Protein AF-A0A4D4LKE8-F1 (afdb_monomer_lite)

Sequence (162 aa):
MSEPASVPRGAAPGSRGTASPRAVVIGAGLAGMLAAAALHRHAEVTVVDRDVLPAEPAPRKGLPQARHAHLLWSGGARAMEDLLPGVTAAWLAAGARRIPLPTGLVSLSAQGWLRRWPEMEFMISCTRDLLDSVIREQVAKKEGSPSWRAPNCSVWRAGPCG

InterPro domains:
  IPR036188 FAD/NAD(P)-binding domain superfamily [G3DSA:3.50.50.60] (15-151)
  IPR036188 FAD/NAD(P)-binding domain superfamily [SSF51905] (20-143)

Secondary structure (DSSP, 8-state):
--PPPPPPPPPP------PPPEEEEE--SHHHHHHHHHHTTTSEEEEEESSPPPSSS---TT-TTTTSEEEEEHHHHHHHHHHSTTHHHHHHHTT-EEEEETTT---EETTEEPPP-S--EEEEEEEHHHHHHHHHHHHHHTT--SS---SSEEEEE-----

Radius of gyration: 24.7 Å; chains: 1; bounding box: 57×35×94 Å

Foldseek 3Di:
DDDDDDDPDPDDPPPPPPDQAAEEFEDLFPVSLLVCLVCLVRFQY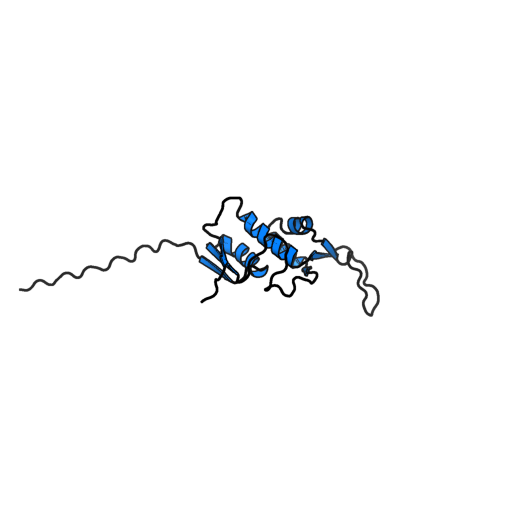EYEYQWDQDLALDDTPVCPQQPDWDKAWQVNVVVVCVSQPCLVVLLVVLPKDKQFPPQRPFDADPVGTDDDDPGDIIITIDGSSSSSNSSVVSSVVVVDDDPDDDPRYHYDYDDDPD

Structure (mmCIF, N/CA/C/O backbone):
data_AF-A0A4D4LKE8-F1
#
_entry.id   AF-A0A4D4LKE8-F1
#
loop_
_atom_site.group_PDB
_atom_site.id
_atom_site.type_symbol
_atom_site.label_atom_id
_atom_site.label_alt_id
_atom_site.label_comp_id
_atom_site.label_asym_id
_atom_site.label_entity_id
_atom_site.label_seq_id
_atom_site.pdbx_PDB_ins_code
_atom_site.Cartn_x
_atom_site.Cartn_y
_atom_site.Cartn_z
_atom_site.occupancy
_atom_site.B_iso_or_equiv
_atom_site.auth_seq_id
_atom_site.auth_comp_id
_atom_site.auth_asym_id
_atom_site.auth_atom_id
_atom_site.pdbx_PDB_model_num
ATOM 1 N N . MET A 1 1 ? -27.818 19.490 73.483 1.00 40.53 1 MET A N 1
ATOM 2 C CA . MET A 1 1 ? -27.108 18.302 72.967 1.00 40.53 1 MET A CA 1
ATOM 3 C C . MET A 1 1 ? -27.604 18.090 71.552 1.00 40.53 1 MET A C 1
ATOM 5 O O . MET A 1 1 ? -28.743 17.683 71.394 1.00 40.53 1 MET A O 1
ATOM 9 N N . SER A 1 2 ? -26.816 18.496 70.558 1.00 40.72 2 SER A N 1
ATOM 10 C CA . SER A 1 2 ? -27.189 18.439 69.140 1.00 40.72 2 SER A CA 1
ATOM 11 C C . SER A 1 2 ? -26.347 17.363 68.459 1.00 40.72 2 SER A C 1
ATOM 13 O O . SER A 1 2 ? -25.121 17.404 68.552 1.00 40.72 2 SER A O 1
ATOM 15 N N . GLU A 1 3 ? -27.007 16.392 67.831 1.00 38.50 3 GLU A N 1
ATOM 16 C CA . GLU A 1 3 ? -26.392 15.352 66.997 1.00 38.50 3 GLU A CA 1
ATOM 17 C C . GLU A 1 3 ? -25.674 15.972 65.786 1.00 38.50 3 GLU A C 1
ATOM 19 O O . GLU A 1 3 ? -26.243 16.854 65.135 1.00 38.50 3 GLU A O 1
ATOM 24 N N . PRO A 1 4 ? -24.453 15.532 65.428 1.00 42.56 4 PRO A N 1
ATOM 25 C CA . PRO A 1 4 ? -23.850 15.930 64.169 1.00 42.56 4 PRO A CA 1
ATOM 26 C C . PRO A 1 4 ? -24.391 15.062 63.025 1.00 42.56 4 PRO A C 1
ATOM 28 O O . PRO A 1 4 ? -24.342 13.833 63.069 1.00 42.56 4 PRO A O 1
ATOM 31 N N . ALA A 1 5 ? -24.877 15.724 61.974 1.00 47.88 5 ALA A N 1
ATOM 32 C CA . ALA A 1 5 ? -25.305 15.097 60.732 1.00 47.88 5 ALA A CA 1
ATOM 33 C C . ALA A 1 5 ? -24.154 14.303 60.085 1.00 47.88 5 ALA A C 1
ATOM 35 O O . ALA A 1 5 ? -23.058 14.824 59.862 1.00 47.88 5 ALA A O 1
ATOM 36 N N . SER A 1 6 ? -24.410 13.035 59.763 1.00 45.50 6 SER A N 1
ATOM 37 C CA . SER A 1 6 ? -23.461 12.160 59.080 1.00 45.50 6 SER A CA 1
ATOM 38 C C . SER A 1 6 ? -23.261 12.595 57.626 1.00 45.50 6 SER A C 1
ATOM 40 O O . SER A 1 6 ? -24.199 12.577 56.830 1.00 45.50 6 SER A O 1
ATOM 42 N N . VAL A 1 7 ? -22.024 12.937 57.267 1.00 49.47 7 VAL A N 1
ATOM 43 C CA . VAL A 1 7 ? -21.610 13.194 55.881 1.00 49.47 7 VAL A CA 1
ATOM 44 C C . VAL A 1 7 ? -21.683 11.884 55.079 1.00 49.47 7 VAL A C 1
ATOM 46 O O . VAL A 1 7 ? -21.115 10.880 55.525 1.00 49.47 7 VAL A O 1
ATOM 49 N N . PRO A 1 8 ? -22.334 11.844 53.901 1.00 44.03 8 PRO A N 1
ATOM 50 C CA . PRO A 1 8 ? -22.293 10.663 53.050 1.00 44.03 8 PRO A CA 1
ATOM 51 C C . PRO A 1 8 ? -20.862 10.471 52.536 1.00 44.03 8 PRO A C 1
ATOM 53 O O . PRO A 1 8 ? -20.283 11.360 51.910 1.00 44.03 8 PRO A O 1
ATOM 56 N N . ARG A 1 9 ? -20.267 9.307 52.822 1.00 48.31 9 ARG A N 1
ATOM 57 C CA . ARG A 1 9 ? -18.966 8.927 52.255 1.00 48.31 9 ARG A CA 1
ATOM 58 C C . ARG A 1 9 ? -19.116 8.878 50.739 1.00 48.31 9 ARG A C 1
ATOM 60 O O . ARG A 1 9 ? -19.977 8.162 50.232 1.00 48.31 9 ARG A O 1
ATOM 67 N N . GLY A 1 10 ? -18.289 9.654 50.039 1.00 37.38 10 GLY A N 1
ATOM 68 C CA . GLY A 1 10 ? -18.223 9.641 48.583 1.00 37.38 10 GLY A CA 1
ATOM 69 C C . GLY A 1 10 ? -18.051 8.213 48.072 1.00 37.38 10 GLY A C 1
ATOM 70 O O . GLY A 1 10 ? -17.271 7.437 48.629 1.00 37.38 10 GLY A O 1
ATOM 71 N N . ALA A 1 11 ? -18.823 7.871 47.042 1.00 49.72 11 ALA A N 1
ATOM 72 C CA . ALA A 1 11 ? -18.722 6.595 46.356 1.00 49.72 11 ALA A CA 1
ATOM 73 C C . ALA A 1 11 ? -17.259 6.322 45.983 1.00 49.72 11 ALA A C 1
ATOM 75 O O . ALA A 1 11 ? -16.565 7.204 45.468 1.00 49.72 11 ALA A O 1
ATOM 76 N N . ALA A 1 12 ? -16.798 5.100 46.261 1.0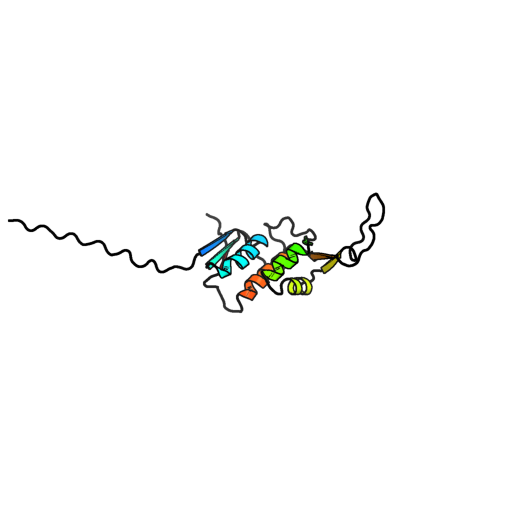0 52.59 12 ALA A N 1
ATOM 77 C CA . ALA A 1 12 ? -15.495 4.635 45.812 1.00 52.59 12 ALA A CA 1
ATOM 78 C C . ALA A 1 12 ? -15.362 4.890 44.301 1.00 52.59 12 ALA A C 1
ATOM 80 O O . ALA A 1 12 ? -16.355 4.722 43.584 1.00 52.59 12 ALA A O 1
ATOM 81 N N . PRO A 1 13 ? -14.181 5.292 43.795 1.00 46.75 13 PRO A N 1
ATOM 82 C CA . PRO A 1 13 ? -13.973 5.391 42.362 1.00 46.75 13 PRO A CA 1
ATOM 83 C C . PRO A 1 13 ? -14.309 4.030 41.757 1.00 46.75 13 PRO A C 1
ATOM 85 O O . PRO A 1 13 ? -13.618 3.041 42.009 1.00 46.75 13 PRO A O 1
ATOM 88 N N . GLY A 1 14 ? -15.420 3.983 41.016 1.00 47.81 14 GLY A N 1
ATOM 89 C CA . GLY A 1 14 ? -15.832 2.801 40.279 1.00 47.81 14 GLY A CA 1
ATOM 90 C C . GLY A 1 14 ? -14.647 2.327 39.455 1.00 47.81 14 GLY A C 1
ATOM 91 O O . GLY A 1 14 ? -13.900 3.151 38.912 1.00 47.81 14 GLY A O 1
ATOM 92 N N . SER A 1 15 ? -14.436 1.013 39.415 1.00 54.03 15 SER A N 1
ATOM 93 C CA . SER A 1 15 ? -13.423 0.423 38.557 1.00 54.03 15 SER A CA 1
ATOM 94 C C . SER A 1 15 ? -13.606 1.014 37.163 1.00 54.03 15 SER A C 1
ATOM 96 O O . SER A 1 15 ? -14.616 0.792 36.494 1.00 54.03 15 SER A O 1
ATOM 98 N N . ARG A 1 16 ? -12.646 1.839 36.731 1.00 55.09 16 ARG A N 1
ATOM 99 C CA . ARG A 1 16 ? -12.532 2.184 35.322 1.00 55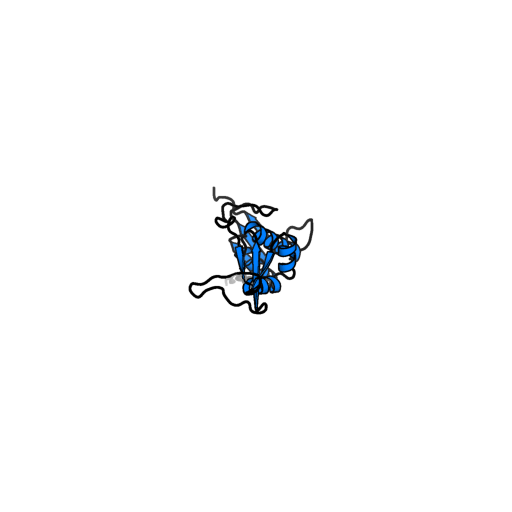.09 16 ARG A CA 1
ATOM 100 C C . ARG A 1 16 ? -12.221 0.861 34.651 1.00 55.09 16 ARG A C 1
ATOM 102 O O . ARG A 1 16 ? -11.069 0.435 34.653 1.00 55.09 16 ARG A O 1
ATOM 109 N N . GLY A 1 17 ? -13.263 0.176 34.174 1.00 52.25 17 GLY A N 1
ATOM 110 C CA . GLY A 1 17 ? -13.104 -0.945 33.265 1.00 52.25 17 GLY A CA 1
ATOM 111 C C . GLY A 1 17 ? -12.094 -0.499 32.222 1.00 52.25 17 GLY A C 1
ATOM 112 O O . GLY A 1 17 ? -12.161 0.642 31.756 1.00 52.25 17 GLY A O 1
ATOM 113 N N . THR A 1 18 ? -11.089 -1.325 31.959 1.00 58.62 18 THR A N 1
ATOM 114 C CA . THR A 1 18 ? -10.040 -1.010 30.994 1.00 58.62 18 THR A CA 1
ATOM 115 C C . THR A 1 18 ? -10.687 -0.966 29.617 1.00 58.62 18 THR A C 1
ATOM 117 O O . THR A 1 18 ? -10.735 -1.970 28.910 1.00 58.62 18 THR A O 1
ATOM 120 N N . ALA A 1 19 ? -11.277 0.178 29.280 1.00 69.88 19 ALA A N 1
ATOM 121 C CA . ALA A 1 19 ? -11.808 0.440 27.963 1.00 69.88 19 ALA A CA 1
ATOM 122 C C . ALA A 1 19 ? -10.650 0.260 26.986 1.00 69.88 19 ALA A C 1
ATOM 124 O O . ALA A 1 19 ? -9.559 0.795 27.209 1.00 69.88 19 ALA A O 1
ATOM 125 N N . SER A 1 20 ? -10.873 -0.540 25.945 1.00 76.50 20 SER A N 1
ATOM 126 C CA . SER A 1 20 ? -9.881 -0.736 24.897 1.00 76.50 20 SER A CA 1
ATOM 127 C C . SER A 1 20 ? -9.430 0.634 24.373 1.00 76.50 20 SER A C 1
ATOM 129 O O . SER A 1 20 ? -10.280 1.511 24.180 1.00 76.50 20 SER A O 1
ATOM 131 N N . PRO A 1 21 ? -8.118 0.858 24.176 1.00 87.38 21 PRO A N 1
ATOM 132 C CA . PRO A 1 21 ? -7.620 2.112 23.630 1.00 87.38 21 PRO A CA 1
ATOM 133 C C . PRO A 1 21 ? -8.342 2.457 22.324 1.00 87.38 21 PRO A C 1
ATOM 135 O O . PRO A 1 21 ? -8.622 1.572 21.517 1.00 87.38 21 PRO A O 1
ATOM 138 N N . ARG A 1 22 ? -8.649 3.738 22.114 1.00 89.38 22 ARG A N 1
ATOM 139 C CA . ARG A 1 22 ? -9.256 4.241 20.876 1.00 89.38 22 ARG A CA 1
ATOM 140 C C . ARG A 1 22 ? -8.275 5.141 20.145 1.00 89.38 22 ARG A C 1
ATOM 142 O O . ARG A 1 22 ? -7.607 5.958 20.774 1.00 89.38 22 ARG A O 1
ATOM 149 N N . ALA A 1 23 ? -8.213 5.010 18.828 1.00 89.31 23 ALA A N 1
ATOM 150 C CA . ALA A 1 23 ? -7.379 5.818 17.954 1.00 89.31 23 ALA A CA 1
ATOM 151 C C . ALA A 1 23 ? -8.224 6.420 16.829 1.00 89.31 23 ALA A C 1
ATOM 153 O O . ALA A 1 23 ? -9.141 5.783 16.319 1.00 89.31 23 ALA A O 1
ATOM 154 N N . VAL A 1 24 ? -7.895 7.643 16.419 1.00 91.12 24 VAL A N 1
ATOM 155 C CA . VAL A 1 24 ? -8.481 8.274 15.232 1.00 91.12 24 VAL A CA 1
ATOM 156 C C . VAL A 1 24 ? -7.361 8.554 14.240 1.00 91.12 24 VAL A C 1
ATOM 158 O O . VAL A 1 24 ? -6.377 9.205 14.585 1.00 91.12 24 VAL A O 1
ATOM 161 N N . VAL A 1 25 ? -7.505 8.068 13.011 1.00 91.19 25 VAL A N 1
ATOM 162 C CA . VAL A 1 25 ? -6.587 8.335 11.902 1.00 91.19 25 VAL A CA 1
ATOM 163 C C . VAL A 1 25 ? -7.246 9.330 10.962 1.00 91.19 25 VAL A C 1
ATOM 165 O O . VAL A 1 25 ? -8.313 9.065 10.419 1.00 91.19 25 VAL A O 1
ATOM 168 N N . ILE A 1 26 ? -6.609 10.478 10.749 1.00 89.94 26 ILE A N 1
ATOM 169 C CA . ILE A 1 26 ? -7.109 11.504 9.832 1.00 89.94 26 ILE A CA 1
ATOM 170 C C . ILE A 1 26 ? -6.442 11.304 8.465 1.00 89.94 26 ILE A C 1
ATOM 172 O O . ILE A 1 26 ? -5.235 11.479 8.314 1.00 89.94 26 ILE A O 1
ATOM 176 N N . GLY A 1 27 ? -7.251 10.946 7.471 1.00 84.44 27 GLY A N 1
ATOM 177 C CA . GLY A 1 27 ? -6.877 10.633 6.096 1.00 84.44 27 GLY A CA 1
ATOM 178 C C . GLY A 1 27 ? -6.919 9.131 5.804 1.00 84.44 27 GLY A C 1
ATOM 179 O O . GLY A 1 27 ? -6.274 8.341 6.479 1.00 84.44 27 GLY A O 1
ATOM 180 N N . ALA A 1 28 ? -7.616 8.738 4.739 1.00 86.06 28 ALA A N 1
ATOM 181 C CA . ALA A 1 28 ? -7.734 7.362 4.244 1.00 86.06 28 ALA A CA 1
ATOM 182 C C . ALA A 1 28 ? -6.964 7.149 2.922 1.00 86.06 28 ALA A C 1
ATOM 184 O O . ALA A 1 28 ? -7.371 6.392 2.038 1.00 86.06 28 ALA A O 1
ATOM 185 N N . GLY A 1 29 ? -5.839 7.853 2.752 1.00 85.12 29 GLY A N 1
ATOM 186 C CA . GLY A 1 29 ? -4.821 7.507 1.747 1.00 85.12 29 GLY A CA 1
ATOM 187 C C . GLY A 1 29 ? -3.869 6.418 2.244 1.00 85.12 29 GLY A C 1
ATOM 188 O O . GLY A 1 29 ? -3.982 5.987 3.387 1.00 85.12 29 GLY A O 1
ATOM 189 N N . LEU A 1 30 ? -2.892 6.019 1.419 1.00 88.56 30 LEU A N 1
ATOM 190 C CA . LEU A 1 30 ? -1.907 4.971 1.753 1.00 88.56 30 LEU A CA 1
ATOM 191 C C . LEU A 1 30 ? -1.382 5.031 3.191 1.00 88.56 30 LEU A C 1
ATOM 193 O O . LEU A 1 30 ? -1.488 4.054 3.918 1.00 88.56 30 LEU A O 1
ATOM 197 N N . ALA A 1 31 ? -0.831 6.176 3.605 1.00 90.69 31 ALA A N 1
ATOM 198 C CA . ALA A 1 31 ? -0.215 6.307 4.922 1.00 90.69 31 ALA A CA 1
ATOM 199 C C . ALA A 1 31 ? -1.233 6.108 6.052 1.00 90.69 31 ALA A C 1
ATOM 201 O O . ALA A 1 31 ? -0.951 5.390 7.004 1.00 90.69 31 ALA A O 1
ATOM 202 N N . GLY A 1 32 ? -2.427 6.691 5.924 1.00 91.50 32 GLY A N 1
ATOM 203 C CA . GLY A 1 32 ? -3.482 6.544 6.922 1.00 91.50 32 GLY A CA 1
ATOM 204 C C . GLY A 1 32 ? -4.035 5.122 6.993 1.00 91.50 32 GLY A C 1
ATOM 205 O O . GLY A 1 32 ? -4.210 4.588 8.081 1.00 91.50 32 GLY A O 1
ATOM 206 N N . MET A 1 33 ? -4.209 4.453 5.852 1.00 91.50 33 MET A N 1
ATOM 207 C CA . MET A 1 33 ? -4.647 3.054 5.830 1.00 91.50 33 MET A CA 1
ATOM 208 C C . MET A 1 33 ? -3.589 2.102 6.401 1.00 91.50 33 MET A C 1
ATOM 210 O O . MET A 1 33 ? -3.932 1.184 7.139 1.00 91.50 33 MET A O 1
ATOM 214 N N . LEU A 1 34 ? -2.302 2.337 6.124 1.00 93.62 34 LEU A N 1
ATOM 215 C CA . LEU A 1 34 ? -1.210 1.574 6.739 1.00 93.62 34 LEU A CA 1
ATOM 216 C C . LEU A 1 34 ? -1.124 1.843 8.249 1.00 93.62 34 LEU A C 1
ATOM 218 O O . LEU A 1 34 ? -0.960 0.908 9.028 1.00 93.62 34 LEU A O 1
ATOM 222 N N . ALA A 1 35 ? -1.295 3.097 8.679 1.00 94.12 35 ALA A N 1
ATOM 223 C CA . ALA A 1 35 ? -1.364 3.438 10.097 1.00 94.12 35 ALA A CA 1
ATOM 224 C C . ALA A 1 35 ? -2.539 2.725 10.782 1.00 94.12 35 ALA A C 1
ATOM 226 O O . ALA A 1 35 ? -2.357 2.131 11.841 1.00 94.12 35 ALA A O 1
ATOM 227 N N . ALA A 1 36 ? -3.717 2.705 10.153 1.00 91.25 36 ALA A N 1
ATOM 228 C CA . ALA A 1 36 ? -4.874 1.974 10.655 1.00 91.25 36 ALA A CA 1
ATOM 229 C C . ALA A 1 36 ? -4.596 0.465 10.762 1.00 91.25 36 ALA A C 1
ATOM 231 O O . ALA A 1 36 ? -4.851 -0.132 11.806 1.00 91.25 36 ALA A O 1
ATOM 232 N N . ALA A 1 37 ? -3.979 -0.135 9.740 1.00 91.00 37 ALA A N 1
ATOM 233 C CA . ALA A 1 37 ? -3.599 -1.548 9.738 1.00 91.00 37 ALA A CA 1
ATOM 234 C C . ALA A 1 37 ? -2.599 -1.917 10.849 1.00 91.00 37 ALA A C 1
ATOM 236 O O . ALA A 1 37 ? -2.634 -3.035 11.373 1.00 91.00 37 ALA A O 1
ATOM 237 N N . ALA A 1 38 ? -1.699 -0.996 11.199 1.00 92.81 38 ALA A N 1
ATOM 238 C CA . ALA A 1 38 ? -0.765 -1.166 12.308 1.00 92.81 38 ALA A CA 1
ATOM 239 C C . ALA A 1 38 ? -1.464 -1.008 13.668 1.00 92.81 38 ALA A C 1
ATOM 241 O O . ALA A 1 38 ? -1.271 -1.833 14.560 1.00 92.81 38 ALA A O 1
ATOM 242 N N . LEU A 1 39 ? -2.312 0.015 13.813 1.00 90.94 39 LEU A N 1
ATOM 243 C CA . LEU A 1 39 ? -2.994 0.357 15.065 1.00 90.94 39 LEU A CA 1
ATOM 244 C C . LEU A 1 39 ? -4.126 -0.605 15.437 1.00 90.94 39 LEU A C 1
ATOM 246 O O . LEU A 1 39 ? -4.388 -0.782 16.624 1.00 90.94 39 LEU A O 1
ATOM 250 N N . HIS A 1 40 ? -4.764 -1.254 14.460 1.00 86.25 40 HIS A N 1
ATOM 251 C CA . HIS A 1 40 ? -5.908 -2.153 14.662 1.00 86.25 40 HIS A CA 1
ATOM 252 C C . HIS A 1 40 ? -5.649 -3.258 15.706 1.00 86.25 40 HIS A C 1
ATOM 254 O O . HIS A 1 40 ? -6.557 -3.691 16.410 1.00 86.25 40 HIS A O 1
ATOM 260 N N . ARG A 1 41 ? -4.392 -3.688 15.860 1.00 85.06 41 ARG A N 1
ATOM 261 C CA . ARG A 1 41 ? -3.993 -4.723 16.830 1.00 85.06 41 ARG A CA 1
ATOM 262 C C . ARG A 1 41 ? -3.983 -4.226 18.282 1.00 85.06 41 ARG A C 1
ATOM 264 O O . ARG A 1 41 ? -3.882 -5.031 19.201 1.00 85.06 41 ARG A O 1
ATOM 271 N N . HIS A 1 42 ? -4.027 -2.911 18.480 1.00 88.25 42 HIS A N 1
ATOM 272 C CA . HIS A 1 42 ? -3.796 -2.245 19.762 1.00 88.25 42 HIS A CA 1
ATOM 273 C C . HIS A 1 42 ? -4.967 -1.359 20.201 1.00 88.25 42 HIS A C 1
ATOM 275 O O . HIS A 1 42 ? -5.073 -1.042 21.386 1.00 88.25 42 HIS A O 1
ATOM 281 N N . ALA A 1 43 ? -5.821 -0.940 19.266 1.00 87.94 43 ALA A N 1
ATOM 282 C CA . ALA A 1 43 ? -6.898 0.005 19.513 1.00 87.94 43 ALA A CA 1
ATOM 283 C C . ALA A 1 43 ? -8.107 -0.221 18.594 1.00 87.94 43 ALA A C 1
ATOM 285 O O . ALA A 1 43 ? -7.991 -0.775 17.503 1.00 87.94 43 ALA A O 1
ATOM 286 N N . GLU A 1 44 ? -9.258 0.291 19.020 1.00 86.38 44 GLU A N 1
ATOM 287 C CA . GLU A 1 44 ? -10.387 0.595 18.140 1.00 86.38 44 GLU A CA 1
ATOM 288 C C . GLU A 1 44 ? -10.041 1.858 17.324 1.00 86.38 44 GLU A C 1
ATOM 290 O O . GLU A 1 44 ? -9.845 2.936 17.881 1.00 86.38 44 GLU A O 1
ATOM 295 N N . VAL A 1 45 ? -9.892 1.717 16.005 1.00 87.19 45 VAL A N 1
ATOM 296 C CA . VAL A 1 45 ? -9.366 2.719 15.070 1.00 87.19 45 VAL A CA 1
ATOM 297 C C . VAL A 1 45 ? -10.476 3.336 14.223 1.00 87.19 45 VAL A C 1
ATOM 299 O O . VAL A 1 45 ? -11.002 2.717 13.320 1.00 87.19 45 VAL A O 1
ATOM 302 N N . THR A 1 46 ? -10.798 4.608 14.389 1.00 86.81 46 THR A N 1
ATOM 303 C CA . THR A 1 46 ? -11.684 5.305 13.441 1.00 86.81 46 THR A CA 1
ATOM 304 C C . THR A 1 46 ? -10.855 6.032 12.390 1.00 86.81 46 THR A C 1
ATOM 306 O O . THR A 1 46 ? -10.008 6.848 12.738 1.00 86.81 46 THR A O 1
ATOM 309 N N . VAL A 1 47 ? -11.086 5.773 11.104 1.00 84.94 47 VAL A N 1
ATOM 310 C CA . VAL A 1 47 ? -10.417 6.494 10.011 1.00 84.94 47 VAL A CA 1
ATOM 311 C C . VAL A 1 47 ? -11.356 7.571 9.489 1.00 84.94 47 VAL A C 1
ATOM 313 O O . VAL A 1 47 ? -12.483 7.275 9.114 1.00 84.94 47 VAL A O 1
ATOM 316 N N . VAL A 1 48 ? -10.911 8.821 9.435 1.00 84.06 48 VAL A N 1
ATOM 317 C CA . VAL A 1 48 ? -11.720 9.946 8.957 1.00 84.06 48 VAL A CA 1
ATOM 318 C C . VAL A 1 48 ? -11.083 10.536 7.713 1.00 84.06 48 VAL A C 1
ATOM 320 O O . VAL A 1 48 ? -9.961 11.025 7.778 1.00 84.06 48 VAL A O 1
ATOM 323 N N . ASP A 1 49 ? -11.790 10.540 6.586 1.00 81.81 49 ASP A N 1
ATOM 324 C CA . ASP A 1 49 ? -11.355 11.249 5.375 1.00 81.81 49 ASP A CA 1
ATOM 325 C C . ASP A 1 49 ? -12.382 12.327 5.003 1.00 81.81 49 ASP A C 1
ATOM 327 O O . ASP A 1 49 ? -13.572 12.245 5.329 1.00 81.81 49 ASP A O 1
ATOM 331 N N . ARG A 1 50 ? -11.897 13.378 4.344 1.00 78.62 50 ARG A N 1
ATOM 332 C CA . ARG A 1 50 ? -12.731 14.455 3.810 1.00 78.62 50 ARG A CA 1
ATOM 333 C C . ARG A 1 50 ? -13.419 14.023 2.515 1.00 78.62 50 ARG A C 1
ATOM 335 O O . ARG A 1 50 ? -14.539 14.447 2.240 1.00 78.62 50 ARG A O 1
ATOM 342 N N . ASP A 1 51 ? -12.736 13.220 1.706 1.00 74.88 51 ASP A N 1
ATOM 343 C CA . ASP A 1 51 ? -13.191 12.82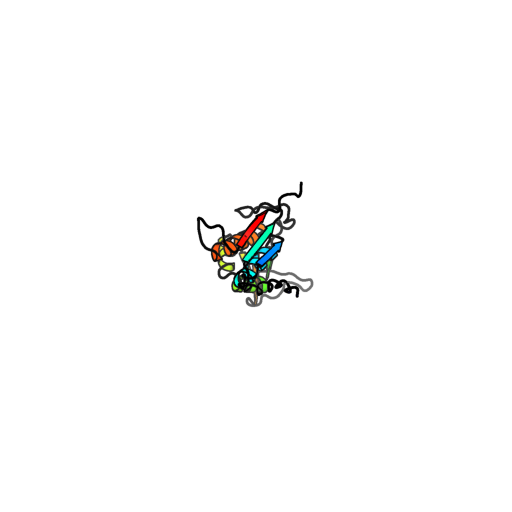2 0.382 1.00 74.88 51 ASP A CA 1
ATOM 344 C C . ASP A 1 51 ? -13.982 11.506 0.431 1.00 74.88 51 ASP A C 1
ATOM 346 O O . ASP A 1 51 ? -13.789 10.656 1.302 1.00 74.88 51 ASP A O 1
ATOM 350 N N . VAL A 1 52 ? -14.854 11.304 -0.560 1.00 72.94 52 VAL A N 1
ATOM 351 C CA . VAL A 1 52 ? -15.494 10.001 -0.783 1.00 72.94 52 VAL A CA 1
ATOM 352 C C . VAL A 1 52 ? -14.465 9.050 -1.368 1.00 72.94 52 VAL A C 1
ATOM 354 O O . VAL A 1 52 ? -13.856 9.354 -2.394 1.00 72.94 52 VAL A O 1
ATOM 357 N N . LEU A 1 53 ? -14.280 7.899 -0.729 1.00 73.00 53 LEU A N 1
ATOM 358 C CA . LEU A 1 53 ? -13.385 6.872 -1.241 1.00 73.00 53 LEU A CA 1
ATOM 359 C C . LEU A 1 53 ? -14.096 6.098 -2.358 1.00 73.00 53 LEU A C 1
ATOM 361 O O . LE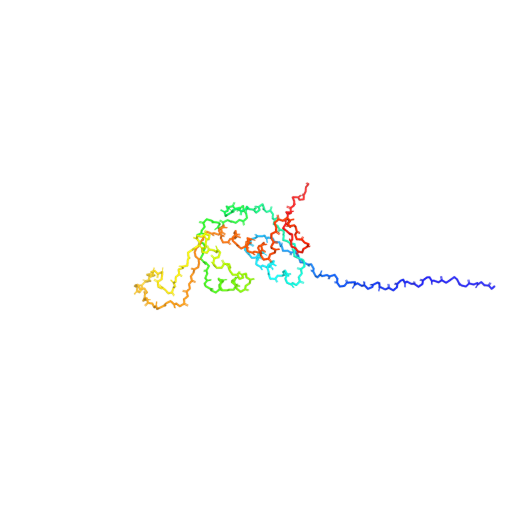U A 1 53 ? -15.166 5.539 -2.107 1.00 73.00 53 LEU A O 1
ATOM 365 N N . PRO A 1 54 ? -13.540 6.061 -3.579 1.00 72.06 54 PRO A N 1
ATOM 366 C CA . PRO A 1 54 ? -14.109 5.256 -4.645 1.00 72.06 54 PRO A CA 1
ATOM 367 C C . PRO A 1 54 ? -13.909 3.767 -4.338 1.00 72.06 54 PRO A C 1
ATOM 369 O O . PRO A 1 54 ? -12.877 3.369 -3.780 1.00 72.06 54 PRO A O 1
ATOM 372 N N . ALA A 1 55 ? -14.906 2.963 -4.718 1.00 71.00 55 ALA A N 1
ATOM 373 C CA . ALA A 1 55 ? -14.835 1.505 -4.635 1.00 71.00 55 ALA A CA 1
ATOM 374 C C . ALA A 1 55 ? -13.730 0.952 -5.551 1.00 71.00 55 ALA A C 1
ATOM 376 O O . ALA A 1 55 ? -12.985 0.066 -5.154 1.00 71.00 55 ALA A O 1
ATOM 377 N N . GLU A 1 56 ? -13.578 1.558 -6.727 1.00 77.81 56 GLU A N 1
ATOM 378 C CA . GLU A 1 56 ? -12.587 1.192 -7.738 1.00 77.81 56 GLU A CA 1
ATOM 379 C C . GLU A 1 56 ? -11.361 2.128 -7.722 1.00 77.81 56 GLU A C 1
ATOM 381 O O . GLU A 1 56 ? -11.409 3.212 -7.120 1.00 77.81 56 GLU A O 1
ATOM 386 N N . PRO A 1 57 ? -10.253 1.757 -8.396 1.00 75.38 57 PRO A N 1
ATOM 387 C CA . PRO A 1 57 ? -9.121 2.646 -8.647 1.00 75.38 57 PRO A CA 1
ATOM 388 C C . PRO A 1 57 ? -9.542 3.869 -9.484 1.00 75.38 57 PRO A C 1
ATOM 390 O O . PRO A 1 57 ? -9.494 3.850 -10.712 1.00 75.38 57 PRO A O 1
ATOM 393 N N . ALA A 1 58 ? -9.965 4.949 -8.826 1.00 73.06 58 ALA A N 1
ATOM 394 C CA . ALA A 1 58 ? -10.390 6.180 -9.486 1.00 73.06 58 ALA A CA 1
ATOM 395 C C . ALA A 1 58 ? -9.760 7.432 -8.847 1.00 73.06 58 ALA A C 1
ATOM 397 O O . ALA A 1 58 ? -9.555 7.456 -7.626 1.00 73.06 58 ALA A O 1
ATOM 398 N N . PRO A 1 59 ? -9.518 8.499 -9.636 1.00 66.88 59 PRO A N 1
ATOM 399 C CA . PRO A 1 59 ? -8.968 9.746 -9.121 1.00 66.88 59 PRO A CA 1
ATOM 400 C C . PRO A 1 59 ? -9.867 10.379 -8.056 1.00 66.88 59 PRO A C 1
ATOM 402 O O . PRO A 1 59 ? -11.089 10.438 -8.206 1.00 66.88 59 PRO A O 1
ATOM 405 N N . ARG A 1 60 ? -9.255 10.956 -7.017 1.00 70.12 60 ARG A N 1
ATOM 406 C CA . ARG A 1 60 ? -9.946 11.764 -5.999 1.00 70.12 60 ARG A CA 1
ATOM 407 C C . ARG A 1 60 ? -9.247 13.097 -5.763 1.00 70.12 60 ARG A C 1
ATOM 409 O O . ARG A 1 60 ? -8.038 13.221 -5.950 1.00 70.12 60 ARG A O 1
ATOM 416 N N . LYS A 1 61 ? -10.015 14.098 -5.324 1.00 63.69 61 LYS A N 1
ATOM 417 C CA . LYS A 1 61 ? -9.560 15.493 -5.190 1.00 63.69 61 LYS A CA 1
ATOM 418 C C . LYS A 1 61 ? -8.343 15.642 -4.261 1.00 63.69 61 LYS A C 1
ATOM 420 O O . LYS A 1 61 ? -7.484 16.474 -4.528 1.00 63.69 61 LYS A O 1
ATOM 425 N N . GLY A 1 62 ? -8.237 14.825 -3.213 1.00 60.94 62 GLY A N 1
ATOM 426 C CA . GLY A 1 62 ? -7.120 14.797 -2.266 1.00 60.94 62 GLY A CA 1
ATOM 427 C C . GLY A 1 62 ? -5.855 14.072 -2.737 1.00 60.94 62 GLY A C 1
ATOM 428 O O . GLY A 1 62 ? -4.909 13.979 -1.960 1.00 60.94 62 GLY A O 1
ATOM 429 N N . LEU A 1 63 ? -5.805 13.562 -3.975 1.00 62.50 63 LEU A N 1
ATOM 430 C CA . LEU A 1 63 ? -4.668 12.798 -4.500 1.00 62.50 63 LEU A CA 1
ATOM 431 C C . LEU A 1 63 ? -4.105 13.420 -5.797 1.00 62.50 63 LEU A C 1
ATOM 433 O O . LEU A 1 63 ? -4.219 12.832 -6.872 1.00 62.50 63 LEU A O 1
ATOM 437 N N . PRO A 1 64 ? -3.459 14.600 -5.733 1.00 54.53 64 PRO A N 1
ATOM 438 C CA . PRO A 1 64 ? -2.976 15.318 -6.921 1.00 54.53 64 PRO A CA 1
ATOM 439 C C . PRO A 1 64 ? -1.923 14.549 -7.744 1.00 54.53 64 PRO A C 1
ATOM 441 O O . PRO A 1 64 ? -1.713 14.866 -8.910 1.00 54.53 64 PRO A O 1
ATOM 444 N N . GLN A 1 65 ? -1.299 13.509 -7.178 1.00 59.69 65 GLN A N 1
ATOM 445 C CA . GLN A 1 65 ? -0.321 12.650 -7.861 1.00 59.69 65 GLN A CA 1
ATOM 446 C C . GLN A 1 65 ? -0.923 11.373 -8.477 1.00 59.69 65 GLN A C 1
ATOM 448 O O . GLN A 1 65 ? -0.174 10.518 -8.946 1.00 59.69 65 GLN A O 1
ATOM 453 N N . ALA A 1 66 ? -2.256 11.235 -8.506 1.00 57.25 66 ALA A N 1
ATOM 454 C CA . ALA A 1 66 ? -2.968 10.059 -9.026 1.00 57.25 66 ALA A CA 1
ATOM 455 C C . ALA A 1 66 ? -2.516 9.613 -10.433 1.00 57.25 66 ALA A C 1
ATOM 457 O O . ALA A 1 66 ? -2.509 8.423 -10.747 1.00 57.25 66 ALA A O 1
ATOM 458 N N . ARG A 1 67 ? -2.094 10.575 -11.266 1.00 53.09 67 ARG A N 1
ATOM 459 C CA . ARG A 1 67 ? -1.780 10.385 -12.691 1.00 53.09 67 ARG A CA 1
ATOM 460 C C . ARG A 1 67 ? -0.318 10.040 -13.003 1.00 53.09 67 ARG A C 1
ATOM 462 O O . ARG A 1 67 ? -0.012 9.794 -14.165 1.00 53.09 67 ARG A O 1
ATOM 469 N N . HIS A 1 68 ? 0.576 10.007 -12.014 1.00 60.25 68 HIS A N 1
ATOM 470 C CA . HIS A 1 68 ? 1.966 9.590 -12.226 1.00 60.25 68 HIS A CA 1
ATOM 471 C C . HIS A 1 68 ? 2.142 8.100 -11.927 1.00 60.25 68 HIS A C 1
ATOM 473 O O . HIS A 1 68 ? 1.533 7.567 -10.996 1.00 60.25 68 HIS A O 1
ATOM 479 N N . ALA A 1 69 ? 3.002 7.428 -12.701 1.00 61.78 69 ALA A N 1
ATOM 480 C CA . ALA A 1 69 ? 3.437 6.077 -12.371 1.00 61.78 69 ALA A CA 1
ATOM 481 C C . ALA A 1 69 ? 4.094 6.107 -10.986 1.00 61.78 69 ALA A C 1
ATOM 483 O O . ALA A 1 69 ? 5.107 6.778 -10.781 1.00 61.78 69 ALA A O 1
ATOM 484 N N . HIS A 1 70 ? 3.494 5.411 -10.024 1.00 78.25 70 HIS A N 1
ATOM 485 C CA . HIS A 1 70 ? 4.063 5.274 -8.701 1.00 78.25 70 HIS A CA 1
ATOM 486 C C . HIS A 1 70 ? 5.030 4.102 -8.709 1.00 78.25 70 HIS A C 1
ATOM 488 O O . HIS A 1 70 ? 4.690 2.983 -9.096 1.00 78.25 70 HIS A O 1
ATOM 494 N N . LEU A 1 71 ? 6.255 4.403 -8.312 1.00 87.50 71 LEU A N 1
ATOM 495 C CA . LEU A 1 71 ? 7.377 3.491 -8.313 1.00 87.50 71 LEU A CA 1
ATOM 496 C C . LEU A 1 71 ? 7.662 3.109 -6.862 1.00 87.50 71 LEU A C 1
ATOM 498 O O . LEU A 1 71 ? 8.409 3.792 -6.165 1.00 87.50 71 LEU A O 1
ATOM 502 N N . LEU A 1 72 ? 7.013 2.046 -6.388 1.00 92.12 72 LEU A N 1
ATOM 503 C CA . LEU A 1 72 ? 7.212 1.540 -5.034 1.00 92.12 72 LEU A CA 1
ATOM 504 C C . LEU A 1 72 ? 8.477 0.681 -5.001 1.00 92.12 72 LEU A C 1
ATOM 506 O O . LEU A 1 72 ? 8.535 -0.373 -5.631 1.00 92.12 72 LEU A O 1
ATOM 510 N N . TRP A 1 73 ? 9.489 1.134 -4.266 1.00 95.38 73 TRP A N 1
ATOM 511 C CA . TRP A 1 73 ? 10.735 0.389 -4.098 1.00 95.38 73 TRP A CA 1
ATOM 512 C C . TRP A 1 73 ? 10.527 -0.889 -3.275 1.00 95.38 73 TRP A C 1
ATOM 514 O O . TRP A 1 73 ? 9.661 -0.935 -2.397 1.00 95.38 73 TRP A O 1
ATOM 524 N N . SER A 1 74 ? 11.353 -1.906 -3.516 1.00 95.81 74 SER A N 1
ATOM 525 C CA . SER A 1 74 ? 11.297 -3.217 -2.857 1.00 95.81 74 SER A CA 1
ATOM 526 C C . SER A 1 74 ? 11.249 -3.144 -1.333 1.00 95.81 74 SER A C 1
ATOM 528 O O . SER A 1 74 ? 10.495 -3.889 -0.718 1.00 95.81 74 SER A O 1
ATOM 530 N N . GLY A 1 75 ? 11.992 -2.223 -0.713 1.00 96.00 75 GLY A N 1
ATOM 531 C CA . GLY A 1 75 ? 11.948 -2.006 0.737 1.00 96.00 75 GLY A CA 1
ATOM 532 C C . GLY A 1 75 ? 10.550 -1.626 1.241 1.00 96.00 75 GLY A C 1
ATOM 533 O O . GLY A 1 75 ? 10.075 -2.187 2.224 1.00 96.00 75 GLY A O 1
ATOM 534 N N . GLY A 1 76 ? 9.855 -0.736 0.526 1.00 94.56 76 GLY A N 1
ATOM 535 C CA . GLY A 1 76 ? 8.476 -0.362 0.847 1.00 94.56 76 GLY A CA 1
ATOM 536 C C . GLY A 1 76 ? 7.487 -1.495 0.579 1.00 94.56 76 GLY A C 1
ATOM 537 O O . GLY A 1 76 ? 6.602 -1.732 1.394 1.00 94.56 76 GLY A O 1
ATOM 538 N N . ALA A 1 77 ? 7.668 -2.231 -0.521 1.00 95.75 77 ALA A N 1
ATOM 539 C CA . ALA A 1 77 ? 6.841 -3.396 -0.833 1.00 95.75 77 ALA A CA 1
ATOM 540 C C . ALA A 1 77 ? 6.962 -4.492 0.240 1.00 95.75 77 ALA A C 1
ATOM 542 O O . ALA A 1 77 ? 5.944 -4.986 0.707 1.00 95.75 77 ALA A O 1
ATOM 543 N N . ARG A 1 78 ? 8.185 -4.810 0.690 1.00 97.19 78 ARG A N 1
ATOM 544 C CA . ARG A 1 78 ? 8.444 -5.778 1.772 1.00 97.19 78 ARG A CA 1
ATOM 545 C C . ARG A 1 78 ? 7.796 -5.339 3.088 1.00 97.19 78 ARG A C 1
ATOM 547 O O . ARG A 1 78 ? 7.066 -6.113 3.687 1.00 97.19 78 ARG A O 1
ATOM 554 N N . ALA A 1 79 ? 7.969 -4.075 3.483 1.00 96.19 79 ALA A N 1
ATOM 555 C CA . ALA A 1 79 ? 7.354 -3.556 4.706 1.00 96.19 79 ALA A CA 1
ATOM 556 C C . ALA A 1 79 ? 5.814 -3.607 4.669 1.00 96.19 79 ALA A C 1
ATOM 558 O O . ALA A 1 79 ? 5.168 -3.884 5.679 1.00 96.19 79 ALA A O 1
ATOM 559 N N . MET A 1 80 ? 5.209 -3.338 3.507 1.00 95.69 80 MET A N 1
ATOM 560 C CA . MET A 1 80 ? 3.758 -3.447 3.343 1.00 95.69 80 MET A CA 1
ATOM 561 C C . MET A 1 80 ? 3.294 -4.906 3.307 1.00 95.69 80 MET A C 1
ATOM 563 O O . MET A 1 80 ? 2.235 -5.185 3.853 1.00 95.69 80 MET A O 1
ATOM 567 N N . GLU A 1 81 ? 4.079 -5.824 2.741 1.00 95.81 81 GLU A N 1
ATOM 568 C CA . GLU A 1 81 ? 3.818 -7.270 2.779 1.00 95.81 81 GLU A CA 1
ATOM 569 C C . GLU A 1 81 ? 3.821 -7.812 4.215 1.00 95.81 81 GLU A C 1
ATOM 571 O O . GLU A 1 81 ? 2.901 -8.528 4.601 1.00 95.81 81 GLU A O 1
ATOM 576 N N . ASP A 1 82 ? 4.783 -7.397 5.042 1.00 95.31 82 ASP A N 1
ATOM 577 C CA . ASP A 1 82 ? 4.841 -7.788 6.457 1.00 95.31 82 ASP A CA 1
ATOM 578 C C . ASP A 1 82 ? 3.614 -7.282 7.241 1.00 95.31 82 ASP A C 1
ATOM 580 O O . ASP A 1 82 ? 3.083 -7.953 8.135 1.00 95.31 82 ASP A O 1
ATOM 584 N N . LEU A 1 83 ? 3.131 -6.080 6.906 1.00 93.00 83 LEU A N 1
ATOM 585 C CA . LEU A 1 83 ? 1.972 -5.478 7.564 1.00 93.00 83 LEU A CA 1
ATOM 586 C C . LEU A 1 83 ? 0.636 -6.049 7.055 1.00 93.00 83 LEU A C 1
ATOM 588 O O . LEU A 1 83 ? -0.298 -6.255 7.848 1.00 93.00 83 LEU A O 1
ATOM 592 N N . LEU A 1 84 ? 0.546 -6.298 5.750 1.00 92.81 84 LEU A N 1
ATOM 593 C CA . LEU A 1 84 ? -0.624 -6.750 4.998 1.00 92.81 84 LEU A CA 1
ATOM 594 C C . LEU A 1 84 ? -0.233 -7.951 4.112 1.00 92.81 84 LEU A C 1
ATOM 596 O O . LEU A 1 84 ? -0.029 -7.782 2.907 1.00 92.81 84 LEU A O 1
ATOM 600 N N . PRO A 1 85 ? -0.147 -9.164 4.689 1.00 94.06 85 PRO A N 1
ATOM 601 C CA . PRO A 1 85 ? 0.251 -10.351 3.937 1.00 94.06 85 PRO A CA 1
ATOM 602 C C . PRO A 1 85 ? -0.642 -10.589 2.715 1.00 94.06 85 PRO A C 1
ATOM 604 O O . PRO A 1 85 ? -1.868 -10.570 2.821 1.00 94.06 85 PRO A O 1
ATOM 607 N N . GLY A 1 86 ? -0.024 -10.817 1.557 1.00 95.38 86 GLY A N 1
ATOM 608 C CA . GLY A 1 86 ? -0.685 -10.993 0.266 1.00 95.38 86 GLY A CA 1
ATOM 609 C C . GLY A 1 86 ? -0.876 -9.707 -0.545 1.00 95.38 86 GLY A C 1
ATOM 610 O O . GLY A 1 86 ? -1.324 -9.787 -1.693 1.00 95.38 86 GLY A O 1
ATOM 611 N N . VAL A 1 87 ? -0.524 -8.528 -0.014 1.00 95.38 87 VAL A N 1
ATOM 612 C CA . VAL A 1 87 ? -0.708 -7.250 -0.725 1.00 95.38 87 VAL A CA 1
ATOM 613 C C . VAL A 1 87 ? 0.087 -7.191 -2.028 1.00 95.38 87 VAL A C 1
ATOM 615 O O . VAL A 1 87 ? -0.425 -6.696 -3.032 1.00 95.38 87 VAL A O 1
ATOM 618 N N . THR A 1 88 ? 1.296 -7.757 -2.066 1.00 96.00 88 THR A N 1
ATOM 619 C CA . THR A 1 88 ? 2.114 -7.772 -3.283 1.00 96.00 88 THR A CA 1
ATOM 620 C C . THR A 1 88 ? 1.438 -8.576 -4.383 1.00 96.00 88 THR A C 1
ATOM 622 O O . THR A 1 88 ? 1.315 -8.100 -5.512 1.00 96.00 88 THR A O 1
ATOM 625 N N . ALA A 1 89 ? 0.943 -9.771 -4.054 1.00 96.38 89 ALA A N 1
ATOM 626 C CA . ALA A 1 89 ? 0.201 -10.602 -4.996 1.00 96.38 89 ALA A CA 1
ATOM 627 C C . ALA A 1 89 ? -1.086 -9.906 -5.464 1.00 96.38 89 ALA A C 1
ATOM 629 O O . ALA A 1 89 ? -1.402 -9.941 -6.652 1.00 96.38 89 ALA A O 1
ATOM 630 N N . ALA A 1 90 ? -1.786 -9.216 -4.559 1.00 95.75 90 ALA A N 1
ATOM 631 C CA . ALA A 1 90 ? -2.991 -8.464 -4.888 1.00 95.75 90 ALA A CA 1
ATOM 632 C C . ALA A 1 90 ? -2.718 -7.286 -5.836 1.00 95.75 90 ALA A C 1
ATOM 634 O O . ALA A 1 90 ? -3.463 -7.095 -6.795 1.00 95.75 90 ALA A O 1
ATOM 635 N N . TRP A 1 91 ? -1.631 -6.532 -5.638 1.00 95.56 91 TRP A N 1
ATOM 636 C CA . TRP A 1 91 ? -1.236 -5.485 -6.583 1.00 95.56 91 TRP A CA 1
ATOM 637 C C . TRP A 1 91 ? -0.934 -6.054 -7.965 1.00 95.56 91 TRP A C 1
ATOM 639 O O . TRP A 1 91 ? -1.390 -5.495 -8.961 1.00 95.56 91 TRP A O 1
ATOM 649 N N . LEU A 1 92 ? -0.187 -7.159 -8.041 1.00 96.62 92 LEU A N 1
ATOM 650 C CA . LEU A 1 92 ? 0.131 -7.800 -9.318 1.00 96.62 92 LEU A CA 1
ATOM 651 C C . LEU A 1 92 ? -1.135 -8.308 -10.021 1.00 96.62 92 LEU A C 1
ATOM 653 O O . LEU A 1 92 ? -1.294 -8.083 -11.218 1.00 96.62 92 LEU A O 1
ATOM 657 N N . ALA A 1 93 ? -2.064 -8.914 -9.277 1.00 96.50 93 ALA A N 1
ATOM 658 C CA . ALA A 1 93 ? -3.355 -9.355 -9.801 1.00 96.50 93 ALA A CA 1
ATOM 659 C C . ALA A 1 93 ? -4.222 -8.187 -10.305 1.00 96.50 93 ALA A C 1
ATOM 661 O O . ALA A 1 93 ? -4.925 -8.331 -11.301 1.00 96.50 93 ALA A O 1
ATOM 662 N N . ALA A 1 94 ? -4.130 -7.017 -9.665 1.00 93.12 94 ALA A N 1
ATOM 663 C CA . ALA A 1 94 ? -4.823 -5.797 -10.078 1.00 93.12 94 ALA A CA 1
ATOM 664 C C . ALA A 1 94 ? -4.164 -5.079 -11.275 1.00 93.12 94 ALA A C 1
ATOM 666 O O . ALA A 1 94 ? -4.690 -4.073 -11.748 1.00 93.12 94 ALA A O 1
ATOM 667 N N . GLY A 1 95 ? -3.022 -5.569 -11.775 1.00 93.69 95 GLY A N 1
ATOM 668 C CA . GLY A 1 95 ? -2.333 -5.022 -12.949 1.00 93.69 95 GLY A CA 1
ATOM 669 C C . GLY A 1 95 ? -1.067 -4.212 -12.651 1.00 93.69 95 GLY A C 1
ATOM 670 O O . GLY A 1 95 ? -0.514 -3.589 -13.561 1.00 93.69 95 GLY A O 1
ATOM 671 N N . ALA A 1 96 ? -0.570 -4.213 -11.410 1.00 94.56 96 ALA A N 1
ATOM 672 C CA . ALA A 1 96 ? 0.755 -3.674 -11.113 1.00 94.56 96 ALA A CA 1
ATOM 673 C C . ALA A 1 96 ? 1.860 -4.528 -11.753 1.00 94.56 96 ALA A C 1
ATOM 675 O O . ALA A 1 96 ? 1.718 -5.735 -11.948 1.00 94.56 96 ALA A O 1
ATOM 676 N N . ARG A 1 97 ? 3.003 -3.908 -12.058 1.00 94.94 97 ARG A N 1
ATOM 677 C CA . ARG A 1 97 ? 4.140 -4.575 -12.708 1.00 94.94 97 ARG A CA 1
ATOM 678 C C . ARG A 1 97 ? 5.344 -4.606 -11.782 1.00 94.94 97 ARG A C 1
ATOM 680 O O . ARG A 1 97 ? 5.792 -3.558 -11.323 1.00 94.94 97 ARG A O 1
ATOM 687 N N . ARG A 1 98 ? 5.911 -5.792 -11.562 1.00 95.31 98 ARG A N 1
ATOM 688 C CA . ARG A 1 98 ? 7.202 -5.954 -10.887 1.00 95.31 98 ARG A CA 1
ATOM 689 C C . ARG A 1 98 ? 8.336 -5.756 -11.888 1.00 95.31 98 ARG A C 1
ATOM 691 O O . ARG A 1 98 ? 8.438 -6.493 -12.863 1.00 95.31 98 ARG A O 1
ATOM 698 N N . ILE A 1 99 ? 9.198 -4.786 -11.625 1.00 93.88 99 ILE A N 1
ATOM 699 C CA . ILE A 1 99 ? 10.381 -4.485 -12.425 1.00 93.88 99 ILE A CA 1
ATOM 700 C C . ILE A 1 99 ? 11.599 -4.935 -11.615 1.00 93.88 99 ILE A C 1
ATOM 702 O O . ILE A 1 99 ? 11.880 -4.322 -10.585 1.00 93.88 99 ILE A O 1
ATOM 706 N N . PRO A 1 100 ? 12.306 -5.999 -12.024 1.00 93.12 100 PRO A N 1
ATOM 707 C CA . PRO A 1 100 ? 13.543 -6.399 -11.366 1.00 93.12 100 PRO A CA 1
ATOM 708 C C . PRO A 1 100 ? 14.651 -5.385 -11.673 1.00 93.12 100 PRO A C 1
ATOM 710 O O . PRO A 1 100 ? 14.693 -4.816 -12.762 1.00 93.12 100 PRO A O 1
ATOM 713 N N . LEU A 1 101 ? 15.560 -5.146 -10.737 1.00 89.88 101 LEU A N 1
ATOM 714 C CA . LEU A 1 101 ? 16.646 -4.184 -10.877 1.00 89.88 101 LEU A CA 1
ATOM 715 C C . LEU A 1 101 ? 18.008 -4.815 -10.573 1.00 89.88 101 LEU A C 1
ATOM 717 O O . LEU A 1 101 ? 18.130 -5.562 -9.603 1.00 89.88 101 LEU A O 1
ATOM 721 N N . PRO A 1 102 ? 19.046 -4.481 -11.361 1.00 87.62 102 PRO A N 1
ATOM 722 C CA . PRO A 1 102 ? 19.008 -3.588 -12.526 1.00 87.62 102 PRO A CA 1
ATOM 723 C C . PRO A 1 102 ? 18.522 -4.273 -13.823 1.00 87.62 102 PRO A C 1
ATOM 725 O O . PRO A 1 102 ? 18.454 -3.632 -14.863 1.00 87.62 102 PRO A O 1
ATOM 728 N N . THR A 1 103 ? 18.191 -5.567 -13.811 1.00 87.06 103 THR A N 1
ATOM 729 C CA . THR A 1 103 ? 17.941 -6.361 -15.034 1.00 87.06 103 THR A CA 1
ATOM 730 C C . THR A 1 103 ? 16.751 -5.899 -15.883 1.00 87.06 103 THR A C 1
ATOM 732 O O . THR A 1 103 ? 16.797 -6.024 -17.106 1.00 87.06 103 THR A O 1
ATOM 735 N N . GLY A 1 104 ? 15.703 -5.365 -15.259 1.00 86.06 104 GLY A N 1
ATOM 736 C CA . GLY A 1 104 ? 14.468 -4.900 -15.894 1.00 86.06 104 GLY A CA 1
ATOM 737 C C . GLY A 1 104 ? 14.432 -3.402 -16.199 1.00 86.06 104 GLY A C 1
ATOM 738 O O . GLY A 1 104 ? 13.415 -2.921 -16.696 1.00 86.06 104 GLY A O 1
ATOM 739 N N . LEU A 1 105 ? 15.516 -2.666 -15.926 1.00 86.06 105 LEU A N 1
ATOM 740 C CA . LEU A 1 105 ? 15.645 -1.244 -16.237 1.00 86.06 105 LEU A CA 1
ATOM 741 C C . LEU A 1 105 ? 16.948 -0.990 -16.992 1.00 86.06 105 LEU A C 1
ATOM 743 O O . LEU A 1 105 ? 18.042 -1.208 -16.479 1.00 86.06 105 LEU A O 1
ATOM 747 N N . VAL A 1 106 ? 16.839 -0.477 -18.214 1.00 87.38 106 VAL A N 1
ATOM 748 C CA . VAL A 1 106 ? 18.014 -0.027 -18.959 1.00 87.38 106 VAL A CA 1
ATOM 749 C C . VAL A 1 106 ? 18.296 1.421 -18.575 1.00 87.38 106 VAL A C 1
ATOM 751 O O . VAL A 1 106 ? 17.465 2.293 -18.808 1.00 87.38 106 VAL A O 1
ATOM 754 N N . SER A 1 107 ? 19.462 1.664 -17.978 1.00 86.69 107 SER A N 1
ATOM 755 C CA . SER A 1 107 ? 19.879 2.993 -17.535 1.00 86.69 107 SER A CA 1
ATOM 756 C C . SER A 1 107 ? 21.120 3.444 -18.304 1.00 86.69 107 SER A C 1
ATOM 758 O O . SER A 1 107 ? 22.093 2.693 -18.422 1.00 86.69 107 SER A O 1
ATOM 760 N N . LEU A 1 108 ? 21.063 4.656 -18.851 1.00 89.62 108 LEU A N 1
ATOM 761 C CA . LEU A 1 108 ? 22.157 5.324 -19.549 1.00 89.62 108 LEU A CA 1
ATOM 762 C C . LEU A 1 108 ? 22.641 6.475 -18.667 1.00 89.62 108 LEU A C 1
ATOM 764 O O . LEU A 1 108 ? 21.859 7.371 -18.351 1.00 89.62 108 LEU A O 1
ATOM 768 N N . SER A 1 109 ? 23.912 6.455 -18.274 1.00 90.00 109 SER A N 1
ATOM 769 C CA . SER A 1 109 ? 24.553 7.590 -17.610 1.00 90.00 109 SER A CA 1
ATOM 770 C C . SER A 1 109 ? 25.457 8.346 -18.581 1.00 90.00 109 SER A C 1
ATOM 772 O O . SER A 1 109 ? 25.688 7.919 -19.714 1.00 90.00 109 SER A O 1
ATOM 774 N N . ALA A 1 110 ? 26.033 9.458 -18.119 1.00 92.75 110 ALA A N 1
ATOM 775 C CA . ALA A 1 110 ? 27.048 10.194 -18.871 1.00 92.75 110 ALA A CA 1
ATOM 776 C C . ALA A 1 110 ? 28.306 9.351 -19.186 1.00 92.75 110 ALA A C 1
ATOM 778 O O . ALA A 1 110 ? 29.071 9.705 -20.076 1.00 92.75 110 ALA A O 1
ATOM 779 N N . GLN A 1 111 ? 28.516 8.236 -18.478 1.00 92.88 111 GLN A N 1
ATOM 780 C CA . GLN A 1 111 ? 29.627 7.299 -18.683 1.00 92.88 111 GLN A CA 1
ATOM 781 C C . GLN A 1 111 ? 29.241 6.107 -19.577 1.00 92.88 111 GLN A C 1
ATOM 783 O O . GLN A 1 111 ? 30.051 5.206 -19.782 1.00 92.88 111 GLN A O 1
ATOM 788 N N . GLY A 1 112 ? 28.016 6.090 -20.113 1.00 92.12 112 GLY A N 1
ATOM 789 C CA . GLY A 1 112 ? 27.498 5.025 -20.966 1.00 92.12 112 GLY A CA 1
ATOM 790 C C . GLY A 1 112 ? 26.448 4.151 -20.280 1.00 92.12 112 GLY A C 1
ATOM 791 O O . GLY A 1 112 ? 25.878 4.493 -19.243 1.00 92.12 112 GLY A O 1
ATOM 792 N N . TRP A 1 113 ? 26.128 3.026 -20.916 1.00 90.06 113 TRP A N 1
ATOM 793 C CA . TRP A 1 113 ? 25.117 2.095 -20.419 1.00 90.06 113 TRP A CA 1
ATOM 794 C C . TRP A 1 113 ? 25.578 1.429 -19.124 1.00 90.06 113 TRP A C 1
ATOM 796 O O . TRP A 1 113 ? 26.671 0.859 -19.067 1.00 90.06 113 TRP A O 1
ATOM 806 N N . LEU A 1 114 ? 24.725 1.442 -18.097 1.00 85.94 114 LEU A N 1
ATOM 807 C CA . LEU A 1 114 ? 25.020 0.721 -16.864 1.00 85.94 114 LEU A CA 1
ATOM 808 C C . LEU A 1 114 ? 25.096 -0.787 -17.137 1.00 85.94 114 LEU A C 1
ATOM 810 O O . LEU A 1 114 ? 24.249 -1.374 -17.818 1.00 85.94 114 LEU A O 1
ATOM 814 N N . ARG A 1 115 ? 26.122 -1.426 -16.562 1.00 82.00 115 ARG A N 1
ATOM 815 C CA . ARG A 1 115 ? 26.316 -2.879 -16.611 1.00 82.00 115 ARG A CA 1
ATOM 816 C C . ARG A 1 115 ? 25.093 -3.581 -16.017 1.00 82.00 115 ARG A C 1
ATOM 818 O O . ARG A 1 115 ? 24.625 -3.223 -14.939 1.00 82.00 115 ARG A O 1
ATOM 825 N N . ARG A 1 116 ? 24.623 -4.636 -16.686 1.00 81.25 116 ARG A N 1
ATOM 826 C CA . ARG A 1 116 ? 23.608 -5.531 -16.122 1.00 81.25 116 ARG A CA 1
ATOM 827 C C . ARG A 1 116 ? 24.252 -6.475 -15.111 1.00 81.25 116 ARG A C 1
ATOM 829 O O . ARG A 1 116 ? 25.162 -7.229 -15.455 1.00 81.25 116 ARG A O 1
ATOM 836 N N . TRP A 1 117 ? 23.751 -6.418 -13.887 1.00 83.06 117 TRP A N 1
ATOM 837 C CA . TRP A 1 117 ? 24.027 -7.359 -12.804 1.00 83.06 117 TRP A CA 1
ATOM 838 C C . TRP A 1 117 ? 22.815 -8.277 -12.618 1.00 83.06 117 TRP A C 1
ATOM 840 O O . TRP A 1 117 ? 21.737 -7.921 -13.102 1.00 83.06 117 TRP A O 1
ATOM 850 N N . PRO A 1 118 ? 22.954 -9.435 -11.945 1.00 87.69 118 PRO A N 1
ATOM 851 C CA . PRO A 1 118 ? 21.805 -10.202 -11.466 1.00 87.69 118 PRO A CA 1
ATOM 852 C C . PRO A 1 118 ? 20.840 -9.326 -10.660 1.00 87.69 118 PRO A C 1
ATOM 854 O O . PRO A 1 118 ? 21.221 -8.260 -10.179 1.00 87.69 118 PRO A O 1
ATOM 857 N N . GLU A 1 119 ? 19.588 -9.762 -10.525 1.00 89.94 119 GLU A N 1
ATOM 858 C CA . GLU A 1 119 ? 18.606 -9.009 -9.746 1.00 89.94 119 GLU A CA 1
ATOM 859 C C . GLU A 1 119 ? 19.088 -8.821 -8.300 1.00 89.94 119 GLU A C 1
ATOM 861 O O . GLU A 1 119 ? 19.433 -9.782 -7.617 1.00 89.94 119 GLU A O 1
ATOM 866 N N . MET A 1 120 ? 19.099 -7.568 -7.855 1.00 90.44 120 MET A N 1
ATOM 867 C CA . MET A 1 120 ? 19.452 -7.170 -6.494 1.00 90.44 120 MET A CA 1
ATOM 868 C C . MET A 1 120 ? 18.244 -6.599 -5.756 1.00 90.44 120 MET A C 1
ATOM 870 O O . MET A 1 120 ? 18.066 -6.838 -4.567 1.00 90.44 120 MET A O 1
ATOM 874 N N . GLU A 1 121 ? 17.411 -5.840 -6.468 1.00 93.38 121 GLU A N 1
ATOM 875 C CA . GLU A 1 121 ? 16.199 -5.230 -5.934 1.00 93.38 121 GLU A CA 1
ATOM 876 C C . GLU A 1 121 ? 15.078 -5.246 -6.972 1.00 93.38 121 GLU A C 1
ATOM 878 O O . GLU A 1 121 ? 15.252 -5.724 -8.090 1.00 93.38 121 GLU A O 1
ATOM 883 N N . PHE A 1 122 ? 13.907 -4.728 -6.612 1.00 94.56 122 PHE A N 1
ATOM 884 C CA . PHE A 1 122 ? 12.790 -4.595 -7.537 1.00 94.56 122 PHE A CA 1
ATOM 885 C C . PHE A 1 122 ? 11.964 -3.343 -7.250 1.00 94.56 122 PHE A C 1
ATOM 887 O O . PHE A 1 122 ? 12.067 -2.724 -6.192 1.00 94.56 122 PHE A O 1
ATOM 894 N N . MET A 1 123 ? 11.104 -2.996 -8.199 1.00 94.94 123 MET A N 1
ATOM 895 C CA . MET A 1 123 ? 10.094 -1.956 -8.057 1.00 94.94 123 MET A CA 1
ATOM 896 C C . MET A 1 123 ? 8.727 -2.519 -8.414 1.00 94.94 123 MET A C 1
ATOM 898 O O . MET A 1 123 ? 8.612 -3.331 -9.329 1.00 94.94 123 MET A O 1
ATOM 902 N N . ILE A 1 124 ? 7.683 -2.056 -7.739 1.00 94.94 124 ILE A N 1
ATOM 903 C CA . ILE A 1 124 ? 6.301 -2.239 -8.180 1.00 94.94 124 ILE A CA 1
ATOM 904 C C . ILE A 1 124 ? 5.867 -0.938 -8.850 1.00 94.94 124 ILE A C 1
ATOM 906 O O . ILE A 1 124 ? 5.889 0.126 -8.234 1.00 94.94 124 ILE A O 1
ATOM 910 N N . SER A 1 125 ? 5.498 -1.026 -10.125 1.00 93.31 125 SER A N 1
ATOM 911 C CA . SER A 1 125 ? 4.994 0.087 -10.923 1.00 93.31 125 SER A CA 1
ATOM 912 C C . SER A 1 125 ? 3.490 -0.052 -11.127 1.00 93.31 125 SER A C 1
ATOM 914 O O . SER A 1 125 ? 3.017 -1.070 -11.635 1.00 93.31 125 SER A O 1
ATOM 916 N N . CYS A 1 126 ? 2.736 0.964 -10.720 1.00 91.12 126 CYS A N 1
ATOM 917 C CA . CYS A 1 126 ? 1.292 1.059 -10.934 1.00 91.12 126 CYS A CA 1
ATOM 918 C C . CYS A 1 126 ? 0.822 2.514 -10.813 1.00 91.12 126 CYS A C 1
ATOM 920 O O . CYS A 1 126 ? 1.594 3.398 -10.437 1.00 91.12 126 CYS A O 1
ATOM 922 N N . THR A 1 127 ? -0.441 2.788 -11.137 1.00 88.81 127 THR A N 1
ATOM 923 C CA . THR A 1 127 ? -1.040 4.087 -10.808 1.00 88.81 127 THR A CA 1
ATOM 924 C C . THR A 1 127 ? -1.236 4.196 -9.302 1.00 88.81 127 THR A C 1
ATOM 926 O O . THR A 1 127 ? -1.405 3.199 -8.593 1.00 88.81 127 THR A O 1
ATOM 929 N N . ARG A 1 128 ? -1.241 5.426 -8.790 1.00 85.44 128 ARG A N 1
ATOM 930 C CA . ARG A 1 128 ? -1.467 5.640 -7.363 1.00 85.44 128 ARG A CA 1
ATOM 931 C C . ARG A 1 128 ? -2.884 5.238 -6.930 1.00 85.44 128 ARG A C 1
ATOM 933 O O . ARG A 1 128 ? -3.054 4.756 -5.813 1.00 85.44 128 ARG A O 1
ATOM 940 N N . ASP A 1 129 ? -3.865 5.376 -7.820 1.00 86.38 129 ASP A N 1
ATOM 941 C CA . ASP A 1 129 ? -5.241 4.941 -7.568 1.00 86.38 129 ASP A CA 1
ATOM 942 C C . ASP A 1 129 ? -5.321 3.419 -7.368 1.00 86.38 129 ASP A C 1
ATOM 944 O O . ASP A 1 129 ? -5.966 2.962 -6.422 1.00 86.38 129 ASP A O 1
ATOM 948 N N . LEU A 1 130 ? -4.608 2.639 -8.197 1.00 89.56 130 LEU A N 1
ATOM 949 C CA . LEU A 1 130 ? -4.510 1.181 -8.059 1.00 89.56 130 LEU A CA 1
ATOM 950 C C . LEU A 1 130 ? -3.847 0.824 -6.733 1.00 89.56 130 LEU A C 1
ATOM 952 O O . LEU A 1 130 ? -4.404 0.047 -5.958 1.00 89.56 130 LEU A O 1
ATOM 956 N N . LEU A 1 131 ? -2.708 1.447 -6.430 1.00 90.38 131 LEU A N 1
ATOM 957 C CA . LEU A 1 131 ? -1.978 1.186 -5.196 1.00 90.38 131 LEU A CA 1
ATOM 958 C C . LEU A 1 131 ? -2.847 1.413 -3.952 1.00 90.38 131 LEU A C 1
ATOM 960 O O . LEU A 1 131 ? -2.933 0.531 -3.096 1.00 90.38 131 LEU A O 1
ATOM 964 N N . ASP A 1 132 ? -3.510 2.571 -3.875 1.00 88.50 132 ASP A N 1
ATOM 965 C CA . ASP A 1 132 ? -4.357 2.930 -2.738 1.00 88.50 132 ASP A CA 1
ATOM 966 C C . ASP A 1 132 ? -5.607 2.040 -2.668 1.00 88.50 132 ASP A C 1
ATOM 968 O O . ASP A 1 132 ? -6.031 1.692 -1.568 1.00 88.50 132 ASP A O 1
ATOM 972 N N . SER A 1 133 ? -6.208 1.672 -3.806 1.00 88.56 133 SER A N 1
ATOM 973 C CA . SER A 1 133 ? -7.402 0.811 -3.837 1.00 88.56 133 SER A CA 1
ATOM 974 C C . SER A 1 133 ? -7.130 -0.579 -3.267 1.00 88.56 133 SER A C 1
ATOM 976 O O . SER A 1 133 ? -7.853 -1.015 -2.375 1.00 88.56 133 SER A O 1
ATOM 978 N N . VAL A 1 134 ? -6.037 -1.223 -3.686 1.00 92.50 134 VAL A N 1
ATOM 979 C CA . VAL A 1 134 ? -5.649 -2.544 -3.188 1.00 92.50 134 VAL A CA 1
ATOM 980 C C . VAL A 1 134 ? -5.317 -2.473 -1.705 1.00 92.50 134 VAL A C 1
ATOM 982 O O . VAL A 1 134 ? -5.732 -3.345 -0.955 1.00 92.50 134 VAL A O 1
ATOM 985 N N . ILE A 1 135 ? -4.638 -1.422 -1.238 1.00 91.69 135 ILE A N 1
ATOM 986 C CA . ILE A 1 135 ? -4.380 -1.253 0.198 1.00 91.69 135 ILE A CA 1
ATOM 987 C C . ILE A 1 135 ? -5.685 -1.124 0.979 1.00 91.69 135 ILE A C 1
ATOM 989 O O . ILE A 1 135 ? -5.850 -1.805 1.988 1.00 91.69 135 ILE A O 1
ATOM 993 N N . ARG A 1 136 ? -6.629 -0.295 0.517 1.00 88.31 136 ARG A N 1
ATOM 994 C CA . ARG A 1 136 ? -7.943 -0.177 1.167 1.00 88.31 136 ARG A CA 1
ATOM 995 C C . ARG A 1 136 ? -8.663 -1.520 1.212 1.00 88.31 136 ARG A C 1
ATOM 997 O O . ARG A 1 136 ? -9.183 -1.891 2.260 1.00 88.31 136 ARG A O 1
ATOM 1004 N N . GLU A 1 137 ? -8.654 -2.251 0.102 1.00 88.12 137 GLU A N 1
ATOM 1005 C CA . GLU A 1 137 ? -9.276 -3.567 0.007 1.00 88.12 137 GLU A CA 1
ATOM 1006 C C . GLU A 1 137 ? -8.599 -4.581 0.938 1.00 88.12 137 GLU A C 1
ATOM 1008 O O . GLU A 1 137 ? -9.289 -5.329 1.618 1.00 88.12 137 GLU A O 1
ATOM 1013 N N . GLN A 1 138 ? -7.268 -4.591 1.035 1.00 89.19 138 GLN A N 1
ATOM 1014 C CA . GLN A 1 138 ? -6.533 -5.498 1.922 1.00 89.19 138 GLN A CA 1
ATOM 1015 C C . GLN A 1 138 ? -6.770 -5.187 3.399 1.00 89.19 138 GLN A C 1
ATOM 1017 O O . GLN A 1 138 ? -6.956 -6.108 4.194 1.00 89.19 138 GLN A O 1
ATOM 1022 N N . VAL A 1 139 ? -6.824 -3.904 3.771 1.00 86.44 139 VAL A N 1
ATOM 1023 C CA . VAL A 1 139 ? -7.185 -3.503 5.137 1.00 86.44 139 VAL A CA 1
ATOM 1024 C C . VAL A 1 139 ? -8.610 -3.954 5.465 1.00 86.44 139 VAL A C 1
ATOM 1026 O O . VAL A 1 139 ? -8.816 -4.535 6.522 1.00 86.44 139 VAL A O 1
ATOM 1029 N N . ALA A 1 140 ? -9.558 -3.810 4.533 1.00 76.50 140 ALA A N 1
ATOM 1030 C CA . ALA A 1 140 ? -10.925 -4.302 4.712 1.00 76.50 140 ALA A CA 1
ATOM 1031 C C . ALA A 1 140 ? -11.030 -5.846 4.711 1.00 76.50 140 ALA A C 1
ATOM 1033 O O . ALA A 1 140 ? -11.817 -6.422 5.457 1.00 76.50 140 ALA A O 1
ATOM 1034 N N . LYS A 1 141 ? -10.237 -6.553 3.893 1.00 72.19 141 LYS A N 1
ATOM 1035 C CA . LYS A 1 141 ? -10.221 -8.029 3.805 1.00 72.19 141 LYS A CA 1
ATOM 1036 C C . LYS A 1 141 ? -9.662 -8.682 5.056 1.00 72.19 141 LYS A C 1
ATOM 1038 O O . LYS A 1 141 ? -10.178 -9.716 5.471 1.00 72.19 141 LYS A O 1
ATOM 1043 N N . LYS A 1 142 ? -8.657 -8.065 5.677 1.00 61.56 142 LYS A N 1
ATOM 1044 C CA . LYS A 1 142 ? -8.130 -8.483 6.981 1.00 61.56 142 LYS A CA 1
ATOM 1045 C C . LYS A 1 142 ? -9.208 -8.448 8.082 1.00 61.56 142 LYS A C 1
ATOM 1047 O O . LYS A 1 142 ? -9.009 -9.056 9.128 1.00 61.56 142 LYS A O 1
ATOM 1052 N N . GLU A 1 143 ? -10.347 -7.801 7.814 1.00 54.50 143 GLU A N 1
ATOM 1053 C CA . GLU A 1 143 ? -11.502 -7.656 8.708 1.00 54.50 143 GLU A CA 1
ATOM 1054 C C . GLU A 1 143 ? -12.745 -8.505 8.301 1.00 54.50 143 GLU A C 1
ATOM 1056 O O . GLU A 1 143 ? -13.616 -8.717 9.136 1.00 54.50 143 GLU A O 1
ATOM 1061 N N . GLY A 1 144 ? -12.804 -9.060 7.074 1.00 36.38 144 GLY A N 1
ATOM 1062 C CA . GLY A 1 144 ? -13.625 -10.222 6.651 1.00 36.38 144 GLY A CA 1
ATOM 1063 C C . GLY A 1 144 ? -15.178 -10.140 6.571 1.00 36.38 144 GLY A C 1
ATOM 1064 O O . GLY A 1 144 ? -15.831 -10.600 7.491 1.00 36.38 144 GLY A O 1
ATOM 1065 N N . SER A 1 145 ? -15.744 -9.746 5.403 1.00 27.22 145 SER A N 1
ATOM 1066 C CA . SER A 1 145 ? -17.017 -10.195 4.726 1.00 27.22 145 SER A CA 1
ATOM 1067 C C . SER A 1 145 ? -18.392 -10.244 5.475 1.00 27.22 145 SER A C 1
ATOM 1069 O O . SER A 1 145 ? -18.459 -10.602 6.642 1.00 27.22 145 SER A O 1
ATOM 1071 N N . PRO A 1 146 ? -19.578 -10.113 4.820 1.00 31.45 146 PRO A N 1
ATOM 1072 C CA . PRO A 1 146 ? -20.057 -9.138 3.835 1.00 31.45 146 PRO A CA 1
ATOM 1073 C C . PRO A 1 146 ? -21.315 -8.355 4.320 1.00 31.45 146 PRO A C 1
ATOM 1075 O O . PRO A 1 146 ? -22.016 -7.745 3.518 1.00 31.45 146 PRO A O 1
ATOM 1078 N N . SER A 1 147 ? -21.611 -8.321 5.626 1.00 31.48 147 SER A N 1
ATOM 1079 C CA . SER A 1 147 ? -22.659 -7.455 6.221 1.00 31.48 147 SER A CA 1
ATOM 1080 C C . SER A 1 147 ? -22.126 -6.554 7.341 1.00 31.48 147 SER A C 1
ATOM 1082 O O . SER A 1 147 ? -22.871 -6.119 8.220 1.00 31.48 147 SER A O 1
ATOM 1084 N N . TRP A 1 148 ? -20.818 -6.312 7.362 1.00 35.03 148 TRP A N 1
ATOM 1085 C CA . TRP A 1 148 ? -20.137 -5.884 8.573 1.00 35.03 148 TRP A CA 1
ATOM 1086 C C . TRP A 1 148 ? -19.766 -4.397 8.555 1.00 35.03 148 TRP A C 1
ATOM 1088 O O . TRP A 1 148 ? -18.954 -3.933 7.758 1.00 35.03 148 TRP A O 1
ATOM 1098 N N . ARG A 1 149 ? -20.372 -3.655 9.487 1.00 36.50 149 ARG A N 1
ATOM 1099 C CA . ARG A 1 149 ? -19.733 -2.519 10.154 1.00 36.50 149 ARG A CA 1
ATOM 1100 C C . ARG A 1 149 ? -18.820 -3.104 11.225 1.00 36.50 149 ARG A C 1
ATOM 1102 O O . ARG A 1 149 ? -19.285 -3.922 12.018 1.00 36.50 149 ARG A O 1
ATOM 1109 N N . ALA A 1 150 ? -17.575 -2.657 11.291 1.00 37.97 150 ALA A N 1
ATOM 1110 C CA . ALA A 1 150 ? -16.723 -2.988 12.415 1.00 37.97 150 ALA A CA 1
ATOM 1111 C C . ALA A 1 150 ? -17.242 -2.397 13.717 1.00 37.97 150 ALA A C 1
ATOM 1113 O O . ALA A 1 150 ? -17.622 -1.226 13.709 1.00 37.97 150 ALA A O 1
ATOM 1114 N N . PRO A 1 151 ? -17.131 -3.105 14.852 1.00 42.00 151 PRO A N 1
ATOM 1115 C CA . PRO A 1 151 ? -17.122 -2.440 16.141 1.00 42.00 151 PRO A CA 1
ATOM 1116 C C . PRO A 1 151 ? -15.847 -1.603 16.324 1.00 42.00 151 PRO A C 1
ATOM 1118 O O . PRO A 1 151 ? -15.906 -0.597 17.009 1.00 42.00 151 PRO A O 1
ATOM 1121 N N . ASN A 1 152 ? -14.720 -1.974 15.686 1.00 43.53 152 ASN A N 1
ATOM 1122 C CA . ASN A 1 152 ? -13.403 -1.419 16.027 1.00 43.53 152 ASN A CA 1
ATOM 1123 C C . ASN A 1 152 ? -12.668 -0.684 14.895 1.00 43.53 152 ASN A C 1
ATOM 1125 O O . ASN A 1 152 ? -11.590 -0.164 15.149 1.00 43.53 152 ASN A O 1
ATOM 1129 N N . CYS A 1 153 ? -13.179 -0.660 13.662 1.00 36.75 153 CYS A N 1
ATOM 1130 C CA . CYS A 1 153 ? -12.606 0.138 12.580 1.00 36.75 153 CYS A CA 1
ATOM 1131 C C . CYS A 1 153 ? -13.670 0.743 11.662 1.00 36.75 153 CYS A C 1
ATOM 1133 O O . CYS A 1 153 ? -14.282 0.049 10.857 1.00 36.75 153 CYS A O 1
ATOM 1135 N N . SER A 1 154 ? -13.951 2.039 11.795 1.00 53.25 154 SER A N 1
ATOM 1136 C CA . SER A 1 154 ? -14.985 2.690 10.983 1.00 53.25 154 SER A CA 1
ATOM 1137 C C . SER A 1 154 ? -14.387 3.801 10.132 1.00 53.25 154 SER A C 1
ATOM 1139 O O . SER A 1 154 ? -13.686 4.674 10.641 1.00 53.25 154 SER A O 1
ATOM 1141 N N . VAL A 1 155 ? -14.652 3.760 8.823 1.00 57.25 155 VAL 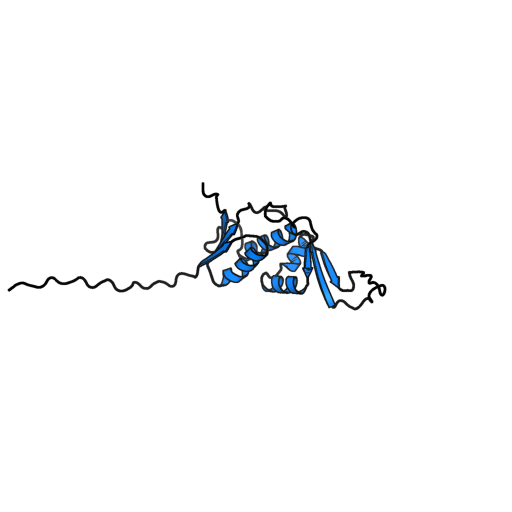A N 1
ATOM 1142 C CA . VAL A 1 155 ? -14.322 4.866 7.921 1.00 57.25 155 VAL A CA 1
ATOM 1143 C C . VAL A 1 155 ? -15.459 5.876 7.989 1.00 57.25 155 VAL A C 1
ATOM 1145 O O . VAL A 1 155 ? -16.559 5.632 7.491 1.00 57.25 155 VAL A O 1
ATOM 1148 N N . TRP A 1 156 ? -15.199 7.004 8.635 1.00 51.59 156 TRP A N 1
ATOM 1149 C CA . TRP A 1 156 ? -16.136 8.104 8.786 1.00 51.59 156 TRP A CA 1
ATOM 1150 C C . TRP A 1 156 ? -15.825 9.237 7.822 1.00 51.59 156 TRP A C 1
ATOM 1152 O O . TRP A 1 156 ? -14.675 9.567 7.532 1.00 51.59 156 TRP A O 1
ATOM 1162 N N . ARG A 1 157 ? -16.890 9.876 7.347 1.00 52.53 157 ARG A N 1
ATOM 1163 C CA . ARG A 1 157 ? -16.792 11.140 6.627 1.00 52.53 157 ARG A CA 1
ATOM 1164 C C . ARG A 1 157 ? -16.843 12.272 7.645 1.00 52.53 157 ARG A C 1
ATOM 1166 O O . ARG A 1 157 ? -17.818 12.365 8.389 1.00 52.53 157 ARG A O 1
ATOM 1173 N N . ALA A 1 158 ? -15.858 13.164 7.635 1.00 45.91 158 ALA A N 1
ATOM 1174 C CA . ALA A 1 158 ? -16.052 14.472 8.251 1.00 45.91 158 ALA A CA 1
ATOM 1175 C C . ALA A 1 158 ? -17.034 15.262 7.370 1.00 45.91 158 ALA A C 1
ATOM 1177 O O . ALA A 1 158 ? -16.700 15.640 6.246 1.00 45.91 158 ALA A O 1
ATOM 1178 N N . GLY A 1 159 ? -18.273 15.444 7.836 1.00 37.09 159 GLY A N 1
ATOM 1179 C CA . GLY A 1 159 ? -19.196 16.399 7.219 1.00 37.09 159 GLY A CA 1
ATOM 1180 C C . GLY A 1 159 ? -18.637 17.825 7.328 1.00 37.09 159 GLY A C 1
ATOM 1181 O O . GLY A 1 159 ? -17.811 18.081 8.207 1.00 37.09 159 GLY A O 1
ATOM 1182 N N . PRO A 1 160 ? -19.035 18.761 6.449 1.00 37.31 160 PRO A N 1
ATOM 1183 C CA . PRO A 1 160 ? -18.704 20.163 6.668 1.00 37.31 160 PRO A CA 1
ATOM 1184 C C . PRO A 1 160 ? -19.300 20.624 8.006 1.00 37.31 160 PRO A C 1
ATOM 1186 O O . PRO A 1 160 ? -20.434 20.285 8.334 1.00 37.31 160 PRO A O 1
ATOM 1189 N N . CYS A 1 161 ? -18.530 21.390 8.781 1.00 30.06 161 CYS A N 1
ATOM 1190 C CA . CYS A 1 161 ? -19.070 22.159 9.896 1.00 30.06 161 CYS A CA 1
ATOM 1191 C C . CYS A 1 161 ? -19.902 23.302 9.294 1.00 30.06 161 CYS A C 1
ATOM 1193 O O . CYS A 1 161 ? -19.327 24.309 8.880 1.00 30.06 161 CYS A O 1
ATOM 1195 N N . GLY A 1 162 ? -21.217 23.119 9.167 1.00 33.00 162 GLY A N 1
ATOM 1196 C CA . GLY A 1 162 ? -22.136 24.119 8.619 1.00 33.00 162 GLY A CA 1
ATOM 1197 C C . GLY A 1 162 ? -23.577 23.662 8.696 1.00 33.00 162 GLY A C 1
ATOM 1198 O O . GLY A 1 162 ? -23.904 22.706 7.962 1.00 33.00 162 GLY A O 1
#

Organism: Streptomyces avermitilis (NCBI:txid33903)

pLDDT: mean 76.07, std 20.46, range [27.22, 97.19]